Protein AF-A0A5K1C947-F1 (afdb_monomer_lite)

Radius of gyration: 11.96 Å; chains: 1; bounding box: 29×21×32 Å

Sequence (46 aa):
GEVTPFKPYQHRYLTPYMASKSSSSLWYAVRRASAHIIVLSSYSPF

Foldseek 3Di:
DDPDPCVVVCVPDAAVQVVQVHPDRQWHWDDDDPDIDTGHDPPDPD

Organism: NCBI:txid210225

InterPro domains:
  IPR029052 Metallo-dependent phosphatase-like [G3DSA:3.60.21.10] (1-46)

Structure (mmCIF, N/CA/C/O backbone):
data_AF-A0A5K1C947-F1
#
_entry.id   AF-A0A5K1C947-F1
#
loop_
_atom_site.group_PDB
_atom_site.id
_atom_site.type_symbol
_atom_site.label_atom_id
_atom_site.label_alt_id
_atom_site.label_comp_id
_atom_site.label_asym_id
_atom_site.label_entity_id
_atom_site.label_seq_id
_atom_site.pdbx_PDB_ins_code
_atom_site.Cartn_x
_atom_site.Cartn_y
_atom_site.Cartn_z
_atom_site.occupancy
_atom_site.B_iso_or_equiv
_atom_site.auth_seq_id
_atom_site.auth_comp_id
_atom_site.auth_asym_id
_atom_site.auth_atom_id
_atom_site.pdbx_PDB_model_num
ATOM 1 N N . GLY A 1 1 ? -18.869 3.158 14.424 1.00 63.09 1 GLY A N 1
ATOM 2 C CA . GLY A 1 1 ? -17.641 3.387 13.639 1.00 63.09 1 GLY A CA 1
ATOM 3 C C . GLY A 1 1 ? -16.713 2.214 13.847 1.00 63.09 1 GLY A C 1
ATOM 4 O O . GLY A 1 1 ? -16.702 1.671 14.944 1.00 63.09 1 GLY A O 1
ATOM 5 N N . GLU A 1 2 ? -16.001 1.782 12.810 1.00 75.44 2 GLU A N 1
ATOM 6 C CA . GLU A 1 2 ? -14.982 0.737 12.944 1.00 75.44 2 GLU A CA 1
ATOM 7 C C . GLU A 1 2 ? -13.806 1.266 13.783 1.00 75.44 2 GLU A C 1
ATOM 9 O O . GLU A 1 2 ? -13.350 2.383 13.557 1.00 75.44 2 GLU A O 1
ATOM 14 N N . VAL A 1 3 ? -13.342 0.492 14.770 1.00 84.25 3 VAL A N 1
ATOM 15 C CA . VAL A 1 3 ? -12.246 0.908 15.673 1.00 84.25 3 VAL A CA 1
ATOM 16 C C . VAL A 1 3 ? -10.900 0.909 14.944 1.00 84.25 3 VAL A C 1
ATOM 18 O O . VAL A 1 3 ? -10.038 1.738 15.216 1.00 84.25 3 VAL A O 1
ATOM 21 N N . THR A 1 4 ? -10.726 -0.016 13.999 1.00 85.88 4 THR A N 1
ATOM 22 C CA . THR A 1 4 ? -9.515 -0.146 13.188 1.00 85.88 4 THR A CA 1
ATOM 23 C C . THR A 1 4 ? -9.886 0.067 11.727 1.00 85.88 4 THR A C 1
ATOM 25 O O . THR A 1 4 ? -10.610 -0.761 11.174 1.00 85.88 4 THR A O 1
ATOM 28 N N . PRO A 1 5 ? -9.422 1.143 11.079 1.00 89.19 5 PRO A N 1
ATOM 29 C CA . PRO A 1 5 ? -9.807 1.424 9.706 1.00 89.19 5 PRO A CA 1
ATOM 30 C C . PRO A 1 5 ? -9.257 0.354 8.751 1.00 89.19 5 PRO A C 1
ATOM 32 O O . PRO A 1 5 ? -8.144 -0.145 8.922 1.00 89.19 5 PRO A O 1
ATOM 35 N N . PHE A 1 6 ? -10.033 0.026 7.716 1.00 92.06 6 PHE A N 1
ATOM 36 C CA . PHE A 1 6 ? -9.648 -0.885 6.627 1.00 92.06 6 PHE A CA 1
ATOM 37 C C . PHE A 1 6 ? -9.398 -2.350 7.031 1.00 92.06 6 PHE A C 1
ATOM 39 O O . PHE A 1 6 ? -8.836 -3.107 6.235 1.00 92.06 6 PHE A O 1
ATOM 46 N N . LYS A 1 7 ? -9.852 -2.803 8.209 1.00 92.06 7 LYS A N 1
ATOM 47 C CA . LYS A 1 7 ? -9.695 -4.198 8.664 1.00 92.06 7 LYS A CA 1
ATOM 48 C C . LYS A 1 7 ? -10.120 -5.253 7.624 1.00 92.06 7 LYS A C 1
ATOM 50 O O . LYS A 1 7 ? -9.337 -6.177 7.389 1.00 92.06 7 LYS A O 1
ATOM 55 N N . PRO A 1 8 ? -11.291 -5.160 6.951 1.00 94.50 8 PRO A N 1
ATOM 56 C CA . PRO A 1 8 ? -11.676 -6.170 5.963 1.00 94.50 8 PRO A CA 1
ATOM 57 C C . PRO A 1 8 ? -10.778 -6.168 4.723 1.00 94.50 8 PRO A C 1
ATOM 59 O O . PRO A 1 8 ? -10.532 -7.228 4.150 1.00 94.50 8 PRO A O 1
ATOM 62 N N . TYR A 1 9 ? -10.275 -5.002 4.312 1.00 94.00 9 TYR A N 1
ATOM 63 C CA . TYR A 1 9 ? -9.362 -4.889 3.178 1.00 94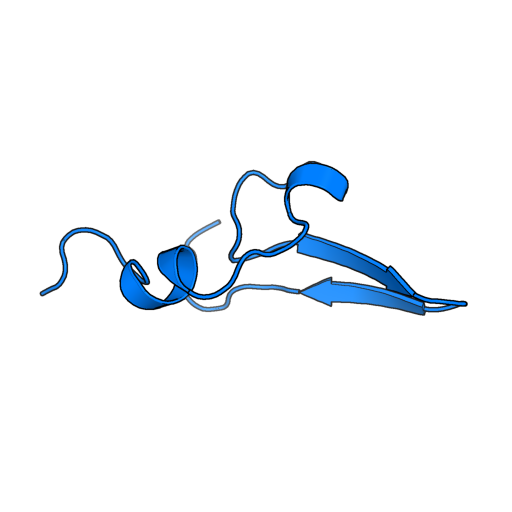.00 9 TYR A CA 1
ATOM 64 C C . TYR A 1 9 ? -8.014 -5.540 3.499 1.00 94.00 9 TYR A C 1
ATOM 66 O O . TYR A 1 9 ? -7.572 -6.416 2.759 1.00 94.00 9 TYR A O 1
ATOM 74 N N . GLN A 1 10 ? -7.416 -5.188 4.642 1.00 93.06 10 GLN A N 1
ATOM 75 C CA . GLN A 1 10 ? -6.112 -5.713 5.056 1.00 93.06 10 GLN A CA 1
ATOM 76 C C . GLN A 1 10 ? -6.127 -7.233 5.266 1.00 93.06 10 GLN A C 1
ATOM 78 O O . GLN A 1 10 ? -5.136 -7.901 4.991 1.00 93.06 10 GLN A O 1
ATOM 83 N N . HIS A 1 11 ? -7.254 -7.792 5.714 1.00 93.94 11 HIS A N 1
ATOM 84 C CA . HIS A 1 11 ? -7.402 -9.239 5.874 1.00 93.94 11 HIS A CA 1
ATOM 85 C C . HIS A 1 11 ? -7.505 -9.987 4.533 1.00 93.94 11 HIS A C 1
ATOM 87 O O . HIS A 1 11 ? -7.091 -11.138 4.434 1.00 93.94 11 HIS A O 1
ATOM 93 N N . ARG A 1 12 ? -8.102 -9.372 3.504 1.00 97.00 12 ARG A N 1
ATOM 94 C CA . ARG A 1 12 ? -8.369 -10.036 2.214 1.00 97.00 12 ARG A CA 1
ATOM 95 C C . ARG A 1 1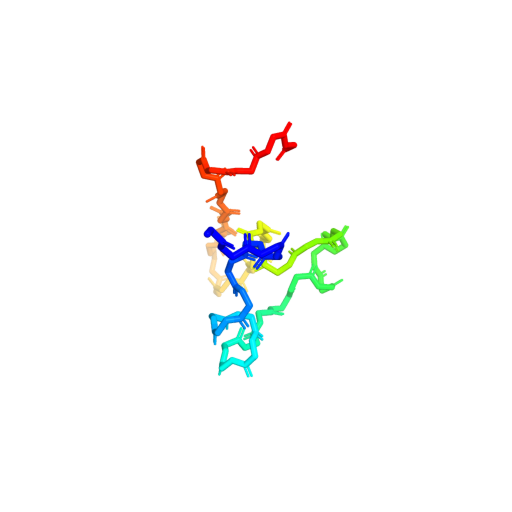2 ? -7.252 -9.842 1.195 1.00 97.0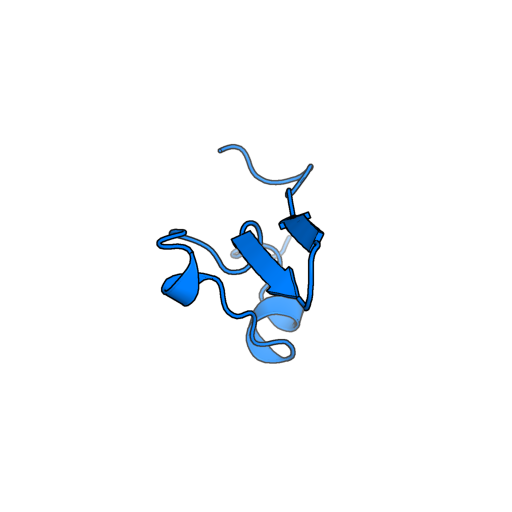0 12 ARG A C 1
ATOM 97 O O . ARG A 1 12 ? -7.039 -10.725 0.371 1.00 97.00 12 ARG A O 1
ATOM 104 N N . TYR A 1 13 ? -6.566 -8.704 1.236 1.00 96.06 13 TYR A N 1
ATOM 105 C CA . TYR A 1 13 ? -5.600 -8.315 0.216 1.00 96.06 13 TYR A CA 1
ATOM 106 C C . TYR A 1 13 ? -4.230 -8.065 0.836 1.00 96.06 13 TYR A C 1
ATOM 108 O O . TYR A 1 13 ? -3.979 -7.033 1.457 1.00 96.06 13 TYR A O 1
ATOM 116 N N . LEU A 1 14 ? -3.330 -9.025 0.634 1.00 94.88 14 LEU A N 1
ATOM 117 C CA . LEU A 1 14 ? -1.932 -8.894 1.020 1.00 94.88 14 LEU A CA 1
ATOM 118 C C . LEU A 1 14 ? -1.185 -8.062 -0.024 1.00 94.88 14 LEU A C 1
ATOM 120 O O . LEU A 1 14 ? -1.285 -8.311 -1.225 1.00 94.88 14 LEU A O 1
ATOM 124 N N . THR A 1 15 ? -0.410 -7.088 0.441 1.00 95.62 15 THR A N 1
ATOM 125 C CA . THR A 1 15 ? 0.428 -6.232 -0.403 1.00 95.62 15 THR A CA 1
ATOM 126 C C . THR A 1 15 ? 1.905 -6.438 -0.058 1.00 95.62 15 THR A C 1
ATOM 128 O O . THR A 1 15 ? 2.234 -6.772 1.083 1.00 95.62 15 THR A O 1
ATOM 131 N N . PRO A 1 16 ? 2.837 -6.238 -1.006 1.00 96.12 16 PRO A N 1
ATOM 132 C CA . PRO A 1 16 ? 4.269 -6.444 -0.781 1.00 96.12 16 PRO A CA 1
ATOM 133 C C . PRO A 1 16 ? 4.933 -5.264 -0.045 1.00 96.12 16 PRO A C 1
ATOM 135 O O . PRO A 1 16 ? 6.060 -4.886 -0.356 1.00 96.12 16 PRO A O 1
ATOM 138 N N . TYR A 1 17 ? 4.256 -4.665 0.938 1.00 95.62 17 TYR A N 1
ATOM 139 C CA . TYR A 1 17 ? 4.718 -3.443 1.603 1.00 95.62 17 TYR A CA 1
ATOM 140 C C . TYR A 1 17 ? 6.045 -3.615 2.358 1.00 95.62 17 TYR A C 1
ATOM 142 O O . TYR A 1 17 ? 6.882 -2.709 2.379 1.00 95.62 17 TYR A O 1
ATOM 150 N N . MET A 1 18 ? 6.292 -4.819 2.879 1.00 95.50 18 MET A N 1
ATOM 151 C CA . MET A 1 18 ? 7.558 -5.178 3.521 1.00 95.50 18 MET A CA 1
ATOM 152 C C . MET A 1 18 ? 8.741 -5.179 2.544 1.00 95.50 18 MET A C 1
ATOM 154 O O . MET A 1 18 ? 9.851 -4.811 2.924 1.00 95.50 18 MET A O 1
ATOM 158 N N . ALA A 1 19 ? 8.519 -5.523 1.270 1.00 95.44 19 ALA A N 1
ATOM 159 C CA . ALA A 1 19 ? 9.583 -5.542 0.264 1.00 95.44 19 ALA A CA 1
ATOM 160 C C . ALA A 1 19 ? 10.116 -4.130 -0.037 1.00 95.44 19 ALA A C 1
ATOM 162 O O . ALA A 1 19 ? 11.294 -3.966 -0.353 1.00 95.44 19 ALA A O 1
ATOM 163 N N . SER A 1 20 ? 9.273 -3.103 0.114 1.00 94.50 20 SER A N 1
ATOM 164 C CA . SER A 1 20 ? 9.667 -1.697 -0.008 1.00 94.50 20 SER A CA 1
ATOM 165 C C . SER A 1 20 ? 10.036 -1.040 1.325 1.00 94.50 20 SER A C 1
ATOM 167 O O . SER A 1 20 ? 10.146 0.182 1.368 1.00 94.50 20 SER A O 1
ATOM 169 N N . LYS A 1 21 ? 10.209 -1.814 2.410 1.00 94.00 21 LYS A N 1
ATOM 170 C CA . LYS A 1 21 ? 10.467 -1.308 3.774 1.00 94.00 21 LYS A CA 1
ATOM 171 C C . LYS A 1 21 ? 9.407 -0.311 4.269 1.00 94.00 21 LYS A C 1
ATOM 173 O O . LYS A 1 21 ? 9.719 0.597 5.036 1.00 94.00 21 LYS A O 1
ATOM 178 N N . SER A 1 22 ? 8.164 -0.467 3.816 1.00 92.94 22 SER A N 1
ATOM 179 C CA . SER A 1 22 ? 7.037 0.310 4.330 1.00 92.94 22 SER A CA 1
ATOM 180 C C . SER A 1 22 ? 6.547 -0.276 5.656 1.00 92.94 22 SER A C 1
ATOM 182 O O . SER A 1 22 ? 6.709 -1.467 5.917 1.00 92.94 22 SER A O 1
ATOM 184 N N . SER A 1 23 ? 5.925 0.558 6.484 1.00 92.44 23 SER A N 1
ATOM 185 C CA . SER A 1 23 ? 5.320 0.172 7.761 1.00 92.44 23 SER A CA 1
ATOM 186 C C . SER A 1 23 ? 3.848 -0.240 7.649 1.00 92.44 23 SER A C 1
ATOM 188 O O . SER A 1 23 ? 3.293 -0.744 8.623 1.00 92.44 23 SER A O 1
ATOM 190 N N . SER A 1 24 ? 3.203 -0.053 6.490 1.00 92.50 24 SER A N 1
ATOM 191 C CA . SER A 1 24 ? 1.776 -0.346 6.305 1.00 92.50 24 SER A CA 1
ATOM 192 C C . SER A 1 24 ? 1.466 -0.918 4.933 1.00 92.50 24 SER A C 1
ATOM 194 O O . SER A 1 24 ? 2.044 -0.519 3.925 1.00 92.50 24 SER A O 1
ATOM 196 N N . SER A 1 25 ? 0.469 -1.798 4.885 1.00 93.75 25 SER A N 1
ATOM 197 C CA . SER A 1 25 ? -0.053 -2.382 3.649 1.00 93.75 25 SER A CA 1
ATOM 198 C C . SER A 1 25 ? -0.766 -1.377 2.737 1.00 93.75 25 SER A C 1
ATOM 200 O O . SER A 1 25 ? -1.007 -1.693 1.569 1.00 93.75 25 SER A O 1
ATOM 202 N N . LEU A 1 26 ? -1.086 -0.180 3.245 1.00 95.00 26 LEU A N 1
ATOM 203 C CA . LEU A 1 26 ? -1.824 0.866 2.529 1.00 95.00 26 LEU A CA 1
ATOM 204 C C . LEU A 1 26 ? -0.934 1.772 1.658 1.00 95.00 26 LEU A C 1
ATOM 206 O O . LEU A 1 26 ? -1.447 2.406 0.741 1.00 95.00 26 LEU A O 1
ATOM 210 N N . TRP A 1 27 ? 0.378 1.823 1.901 1.00 94.81 27 TRP A N 1
ATOM 211 C CA . TRP A 1 27 ? 1.330 2.582 1.081 1.00 94.81 27 TRP A CA 1
ATOM 212 C C . TRP A 1 27 ? 2.608 1.774 0.872 1.00 94.81 27 TRP A C 1
ATOM 214 O O . TRP A 1 27 ? 3.177 1.234 1.818 1.00 94.81 27 TRP A O 1
ATOM 224 N N . TYR A 1 28 ? 3.054 1.638 -0.372 1.00 96.06 28 TYR A N 1
ATOM 225 C CA . TYR A 1 28 ? 4.209 0.806 -0.716 1.00 96.06 28 TYR A CA 1
ATOM 226 C C . TYR A 1 28 ? 4.708 1.101 -2.128 1.00 96.06 28 TYR A C 1
ATOM 228 O O . TYR A 1 28 ? 4.047 1.782 -2.910 1.00 96.06 28 TYR A O 1
ATOM 236 N N . ALA A 1 29 ? 5.874 0.559 -2.469 1.00 97.25 29 ALA A N 1
ATOM 237 C CA . ALA A 1 29 ? 6.422 0.648 -3.814 1.00 97.25 29 ALA A CA 1
ATOM 238 C C . ALA A 1 29 ? 6.699 -0.740 -4.395 1.00 97.25 29 ALA A C 1
ATOM 240 O O . ALA A 1 29 ? 7.083 -1.667 -3.682 1.00 97.25 29 ALA A O 1
ATOM 241 N N . VAL A 1 30 ? 6.529 -0.885 -5.708 1.00 97.06 30 VAL A N 1
ATOM 242 C CA . VAL A 1 30 ? 6.890 -2.102 -6.444 1.00 97.06 30 VAL A CA 1
ATOM 243 C C . VAL A 1 30 ? 7.632 -1.750 -7.721 1.00 97.06 30 VAL A C 1
ATOM 245 O O . VAL A 1 30 ? 7.368 -0.733 -8.362 1.00 97.06 30 VAL A O 1
ATOM 248 N N . ARG A 1 31 ? 8.555 -2.625 -8.117 1.00 96.75 31 ARG A N 1
ATOM 249 C CA . ARG A 1 31 ? 9.216 -2.554 -9.420 1.00 96.75 31 ARG A CA 1
ATOM 250 C C . ARG A 1 31 ? 8.669 -3.663 -10.301 1.00 96.75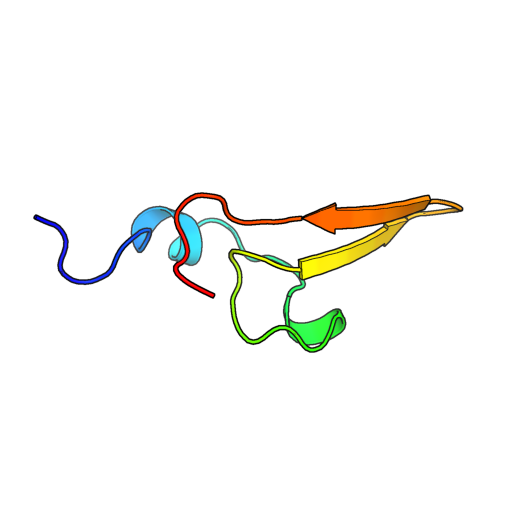 31 ARG A C 1
ATOM 252 O O . ARG A 1 31 ? 8.703 -4.828 -9.911 1.00 96.75 31 ARG A O 1
ATOM 259 N N . ARG A 1 32 ? 8.159 -3.305 -11.477 1.00 96.44 32 ARG A N 1
ATOM 260 C CA . ARG A 1 32 ? 7.639 -4.260 -12.461 1.00 96.44 32 ARG A CA 1
ATOM 261 C C . ARG A 1 32 ? 8.190 -3.905 -13.834 1.00 96.44 32 ARG A C 1
ATOM 263 O O . ARG A 1 32 ? 7.886 -2.840 -14.362 1.00 96.44 32 ARG A O 1
ATOM 270 N N . ALA A 1 33 ? 8.988 -4.808 -14.403 1.00 96.69 33 ALA A N 1
ATOM 271 C CA . ALA A 1 33 ? 9.764 -4.547 -15.616 1.00 96.69 33 ALA A CA 1
ATOM 272 C C . ALA A 1 33 ? 10.610 -3.263 -15.467 1.00 96.69 33 ALA A C 1
ATOM 274 O O . ALA A 1 33 ? 11.410 -3.175 -14.537 1.00 96.69 33 ALA A O 1
ATOM 275 N N . SER A 1 34 ? 10.429 -2.272 -16.340 1.00 97.25 34 SER A N 1
ATOM 276 C CA . SER A 1 34 ? 11.131 -0.983 -16.294 1.00 97.25 34 SER A CA 1
ATOM 277 C C . SER A 1 34 ? 10.434 0.082 -15.435 1.00 97.25 34 SER A C 1
ATOM 279 O O . SER A 1 34 ? 10.972 1.177 -15.278 1.00 97.25 34 SER A O 1
ATOM 281 N N . ALA A 1 35 ? 9.257 -0.210 -14.870 1.00 97.50 35 ALA A N 1
ATOM 282 C CA . ALA A 1 35 ? 8.469 0.756 -14.113 1.00 97.50 35 ALA A CA 1
ATOM 283 C C . ALA A 1 35 ? 8.683 0.625 -12.599 1.00 97.50 35 ALA A C 1
ATOM 285 O O . ALA A 1 35 ? 8.634 -0.472 -12.032 1.00 97.50 35 ALA A O 1
ATOM 286 N N . HIS A 1 36 ? 8.848 1.771 -11.939 1.00 97.56 36 HIS A N 1
ATOM 287 C CA . HIS A 1 36 ? 8.794 1.903 -10.486 1.00 97.56 36 HIS A CA 1
ATOM 288 C C . HIS A 1 36 ? 7.457 2.548 -10.114 1.00 97.56 36 HIS A C 1
ATOM 290 O O . HIS A 1 36 ? 7.204 3.698 -10.459 1.00 97.56 36 HIS A O 1
ATOM 296 N N . ILE A 1 37 ? 6.594 1.793 -9.439 1.00 98.00 37 ILE A N 1
ATOM 297 C CA . ILE A 1 37 ? 5.238 2.210 -9.077 1.00 98.00 37 ILE A CA 1
ATOM 298 C C . ILE A 1 37 ? 5.213 2.515 -7.582 1.00 98.00 37 ILE A C 1
ATOM 300 O O . ILE A 1 37 ? 5.637 1.680 -6.782 1.00 98.00 37 ILE A O 1
ATOM 304 N N . ILE A 1 38 ? 4.705 3.691 -7.217 1.00 97.00 38 ILE A N 1
ATOM 305 C CA . ILE A 1 38 ? 4.514 4.124 -5.830 1.00 97.00 38 ILE A CA 1
ATOM 306 C C . ILE A 1 38 ?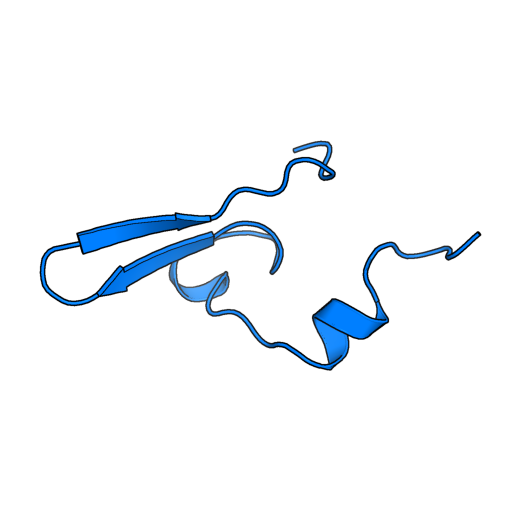 3.011 4.220 -5.574 1.00 97.00 38 ILE A C 1
ATOM 308 O O . ILE A 1 38 ? 2.300 4.928 -6.286 1.00 97.00 38 ILE A O 1
ATOM 312 N N . VAL A 1 39 ? 2.535 3.493 -4.567 1.00 96.50 39 VAL A N 1
ATOM 313 C CA . VAL A 1 39 ? 1.142 3.489 -4.115 1.00 96.50 39 VAL A CA 1
ATOM 314 C C . VAL A 1 39 ? 1.055 4.298 -2.827 1.00 96.50 39 VAL A C 1
ATOM 316 O O . VAL A 1 39 ? 1.764 4.006 -1.863 1.00 96.50 39 VAL A O 1
ATOM 319 N N . LEU A 1 40 ? 0.181 5.305 -2.818 1.00 95.00 40 LEU A N 1
ATOM 320 C CA . LEU A 1 40 ? -0.054 6.206 -1.688 1.00 95.00 40 LEU A CA 1
ATOM 321 C C . LEU A 1 40 ? -1.481 6.041 -1.156 1.00 95.00 40 LEU A C 1
ATOM 323 O O . LEU A 1 40 ? -2.388 5.670 -1.901 1.00 95.00 40 LEU A O 1
ATOM 327 N N . SER A 1 41 ? -1.677 6.362 0.122 1.00 94.62 41 SER A N 1
ATOM 328 C CA . SER A 1 41 ? -2.980 6.310 0.788 1.00 94.62 41 SER A CA 1
ATOM 329 C C . SER A 1 41 ? -3.453 7.715 1.149 1.00 94.62 41 SER A C 1
ATOM 331 O O . SER A 1 41 ? -2.892 8.354 2.031 1.00 94.62 41 SER A O 1
ATOM 333 N N . SER A 1 42 ? -4.517 8.194 0.502 1.00 94.50 42 SER A N 1
ATOM 334 C CA . SER A 1 42 ? -5.080 9.532 0.757 1.00 94.50 42 SER A CA 1
ATOM 335 C C . SER A 1 42 ? -5.756 9.675 2.124 1.00 94.50 42 SER A C 1
ATOM 337 O O . SER A 1 42 ? -5.985 10.790 2.580 1.00 94.50 42 SER A O 1
ATOM 339 N N . TYR A 1 43 ? -6.102 8.556 2.764 1.00 92.38 43 TYR A N 1
ATOM 340 C CA . TYR A 1 43 ? -6.832 8.515 4.037 1.00 92.38 43 TYR A CA 1
ATOM 341 C C . TYR A 1 43 ? -5.946 8.080 5.207 1.00 92.38 43 TYR A C 1
ATOM 343 O O . TYR A 1 43 ? -6.449 7.726 6.274 1.00 92.38 43 TYR A O 1
ATOM 351 N N . SER A 1 44 ? -4.628 8.054 5.004 1.00 87.12 44 SER A N 1
ATOM 352 C CA . SER A 1 44 ? -3.660 7.765 6.055 1.00 87.12 44 SER A CA 1
ATOM 353 C C . SER A 1 44 ? -2.983 9.066 6.496 1.00 87.12 44 SER A C 1
ATOM 355 O O . SER A 1 44 ? -2.606 9.863 5.643 1.00 87.12 44 SER A O 1
ATOM 357 N N . PRO A 1 45 ? -2.855 9.316 7.812 1.00 78.44 45 PRO A N 1
ATOM 358 C CA . PRO A 1 45 ? -2.286 10.559 8.339 1.00 78.44 45 PRO A CA 1
ATOM 359 C C . PRO A 1 45 ? -0.748 10.624 8.268 1.00 78.44 45 PRO A C 1
ATOM 361 O O . PRO A 1 45 ? -0.168 11.569 8.797 1.00 78.44 45 PRO A O 1
ATOM 364 N N . PHE A 1 46 ? -0.102 9.628 7.654 1.00 61.31 46 PHE A N 1
ATOM 365 C CA . PHE A 1 46 ? 1.343 9.530 7.447 1.00 61.31 46 PHE A CA 1
ATOM 366 C C . PHE A 1 46 ? 1.639 9.318 5.967 1.00 61.31 46 PHE A C 1
ATOM 368 O O . PHE A 1 46 ? 0.932 8.477 5.360 1.00 61.31 46 PHE A O 1
#

Secondary structure (DSSP, 8-state):
--SSTTHHHHHH----GGGGT-S-TTSEEEEETTEEEEE--TT---

pLDDT: mean 92.2, std 7.88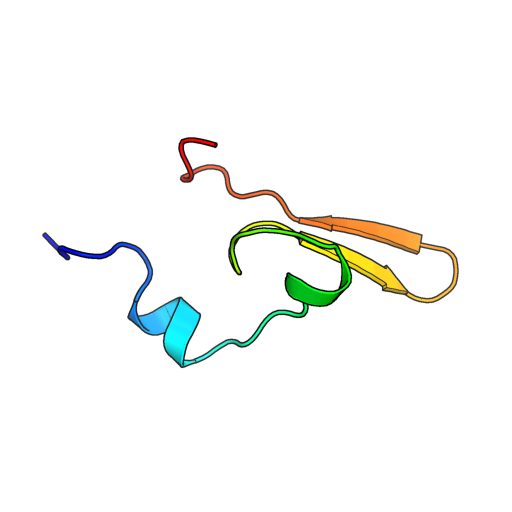, range [61.31, 98.0]